Protein AF-A0A9P4J8L0-F1 (afdb_monomer)

Radius of gyration: 23.56 Å; Cα contacts (8 Å, |Δi|>4): 119; chains: 1; bounding box: 73×51×57 Å

Foldseek 3Di:
DVLVVVLLVVLVVLLVVQVVVCCPQVVDCPDPDDPPPDDDDDDDDDDDDDDDDDPDDPPRPPDDDDDDCDLLNSLVVSLVVDDDPDPDDSVRSSVVSSVSNPPGDDDQAAEAEAEDAPPDPVCPQQWDADPPLRYIYGYFYPDDPPDDPDCSRGDPSNVVVVVVSVVVVVVVVPD

Organism: NCBI:txid1168546

Nearest PDB structures (foldseek):
  4zzj-assembly1_A  TM=4.217E-01  e=7.687E+00  Homo sapiens

Sequence (175 aa):
MEHLFECMDSVKEWHEKSRDIVDYVTKGSTDLVPLEQSSHKRSSSTGTITADTSPLSPIHKLAVIILRSYILTATNKFASWIPPTNEHNGKSHWEWTACMWRGQVAPDLLIYVMNVKPDDPADRTGVDVLDNGKLMVVKRCKGDAASEPGYDCVQGPALRRLGFEVGEFLRAQGC

Secondary structure (DSSP, 8-state):
-HHHHHHHHHHHHHHHHHHHHHHHHHH----------------------------------------SS-HHHHHHHHHHHSPPSSS--HHHHHHHHHGGGTTSPPPSSEEEEEEE-TT-TT-SSSEEEEGGGTEEEEEEE---TTS-SSGGGS-HHHHHHHHHHHHHHHHHTT-

Mean predicted aligned error: 13.0 Å

pLDDT: mean 75.41, std 19.93, range [30.23, 95.06]

Solvent-accessible surface area (backbone atoms only — not comparable to full-atom values): 11280 Å² total; per-residue (Å²): 113,67,59,53,53,56,46,53,53,51,44,51,52,46,51,53,52,34,51,53,51,50,48,48,68,72,70,44,85,86,75,76,77,75,83,80,79,80,82,84,91,84,88,86,84,89,83,95,75,94,72,93,68,77,83,74,74,80,80,80,75,82,86,79,83,87,78,78,80,48,68,68,56,51,26,57,51,46,41,70,65,43,78,74,93,58,95,59,51,72,65,58,42,34,48,58,43,49,58,67,55,68,90,48,78,78,72,83,62,44,78,44,82,41,82,38,65,86,84,58,88,86,62,89,52,37,55,48,75,35,78,94,64,31,32,36,39,35,45,23,51,76,76,62,95,81,57,64,98,60,73,79,40,44,52,69,69,25,53,54,50,50,53,50,52,54,50,52,50,53,50,72,71,71,111

Structure (mmCIF, N/CA/C/O backbone):
data_AF-A0A9P4J8L0-F1
#
_entry.id   AF-A0A9P4J8L0-F1
#
loop_
_atom_site.group_PDB
_atom_site.id
_atom_site.type_symbol
_atom_site.label_atom_id
_atom_site.label_alt_id
_atom_site.label_comp_id
_atom_site.label_asym_id
_atom_site.label_entity_id
_atom_site.label_seq_id
_atom_site.pdbx_PDB_ins_code
_atom_site.Cartn_x
_atom_site.Cartn_y
_atom_site.Cartn_z
_atom_site.occupancy
_atom_site.B_iso_or_equiv
_atom_site.auth_seq_id
_atom_site.auth_comp_id
_atom_site.auth_asym_id
_atom_site.auth_atom_id
_atom_site.pdbx_PDB_model_num
ATOM 1 N N . MET A 1 1 ? 19.134 12.380 -12.722 1.00 72.56 1 MET A N 1
ATOM 2 C CA . MET A 1 1 ? 19.129 13.185 -11.478 1.00 72.56 1 MET A CA 1
ATOM 3 C C . MET A 1 1 ? 17.739 13.725 -11.154 1.00 72.56 1 MET A C 1
ATOM 5 O O . MET A 1 1 ? 17.365 13.663 -9.996 1.00 72.56 1 MET A O 1
ATOM 9 N N . GLU A 1 2 ? 16.947 14.164 -12.135 1.00 88.62 2 GLU A N 1
ATOM 10 C CA . GLU A 1 2 ? 15.588 14.710 -11.925 1.00 88.62 2 GLU A CA 1
ATOM 11 C C . GLU A 1 2 ? 14.643 13.792 -11.124 1.00 88.62 2 GLU A C 1
ATOM 13 O O . GLU A 1 2 ? 14.083 14.229 -10.125 1.00 88.62 2 GLU A O 1
ATOM 18 N N . HIS A 1 3 ? 14.547 12.500 -11.463 1.00 89.62 3 HIS A N 1
ATOM 19 C CA . HIS A 1 3 ? 13.684 11.553 -10.732 1.00 89.62 3 HIS A CA 1
ATOM 20 C C . HIS A 1 3 ? 14.074 11.339 -9.264 1.00 89.62 3 HIS A C 1
ATOM 22 O O . HIS A 1 3 ? 13.230 10.977 -8.448 1.00 89.62 3 HIS A O 1
ATOM 28 N N . LEU A 1 4 ? 15.347 11.558 -8.912 1.00 89.38 4 LEU A N 1
ATOM 29 C CA . LEU A 1 4 ? 15.781 11.500 -7.518 1.00 89.38 4 LEU A CA 1
ATOM 30 C C . LEU A 1 4 ? 15.249 12.709 -6.743 1.00 89.38 4 LEU A C 1
ATOM 32 O O . LEU A 1 4 ? 14.772 12.536 -5.627 1.00 89.38 4 LEU A O 1
ATOM 36 N N . PHE A 1 5 ? 15.291 13.906 -7.333 1.00 92.75 5 PHE A N 1
ATOM 37 C CA . PHE A 1 5 ? 14.713 15.102 -6.717 1.00 92.75 5 PHE A CA 1
ATOM 38 C C . PHE A 1 5 ? 13.194 14.966 -6.561 1.00 92.75 5 PHE A C 1
ATOM 40 O O . PHE A 1 5 ? 12.693 15.171 -5.462 1.00 92.75 5 PHE A O 1
ATOM 47 N N . GLU A 1 6 ? 12.488 14.479 -7.589 1.00 93.06 6 GLU A N 1
ATOM 48 C CA . GLU A 1 6 ? 11.044 14.188 -7.508 1.00 93.06 6 GLU A CA 1
ATOM 49 C C . GLU A 1 6 ? 10.721 13.186 -6.382 1.00 93.06 6 GLU A C 1
ATOM 51 O O . GLU A 1 6 ? 9.740 13.345 -5.649 1.00 93.06 6 GLU A O 1
ATOM 56 N N . CYS A 1 7 ? 11.566 12.164 -6.209 1.00 92.25 7 CYS A N 1
ATOM 57 C CA . CYS A 1 7 ? 11.436 11.208 -5.115 1.00 92.25 7 CYS A CA 1
ATOM 58 C C . CYS A 1 7 ? 11.627 11.879 -3.748 1.00 92.25 7 CYS A C 1
ATOM 60 O O . CYS A 1 7 ? 10.836 11.632 -2.841 1.00 92.25 7 CYS A O 1
ATOM 62 N N . MET A 1 8 ? 12.652 12.721 -3.587 1.00 93.44 8 MET A N 1
ATOM 63 C CA . MET A 1 8 ? 12.919 13.424 -2.325 1.00 93.44 8 MET A CA 1
ATOM 64 C C . MET A 1 8 ? 11.801 14.410 -1.968 1.00 93.44 8 MET A C 1
ATOM 66 O O . MET A 1 8 ? 11.383 14.456 -0.811 1.00 93.44 8 MET A O 1
ATOM 70 N N . ASP A 1 9 ? 11.272 15.139 -2.951 1.00 94.06 9 ASP A N 1
ATOM 71 C CA . ASP A 1 9 ? 10.138 16.046 -2.755 1.00 94.06 9 ASP A CA 1
ATOM 72 C C . ASP A 1 9 ? 8.885 15.274 -2.325 1.00 94.06 9 ASP A C 1
ATOM 74 O O . ASP A 1 9 ? 8.230 15.640 -1.348 1.00 94.06 9 ASP A O 1
ATOM 78 N N . SER A 1 10 ? 8.614 14.137 -2.975 1.00 92.69 10 SER A N 1
ATOM 79 C CA . SER A 1 10 ? 7.502 13.252 -2.605 1.00 92.69 10 SER A CA 1
ATOM 80 C C . SER A 1 10 ? 7.658 12.685 -1.188 1.00 92.69 10 SER A C 1
ATOM 82 O O . SER A 1 10 ? 6.688 12.610 -0.434 1.00 92.69 10 SER A O 1
ATOM 84 N N . VAL A 1 11 ? 8.874 12.289 -0.796 1.00 92.62 11 VAL A N 1
ATOM 85 C CA . VAL A 1 11 ? 9.176 11.791 0.558 1.00 92.62 11 VAL A CA 1
ATOM 86 C C . VAL A 1 11 ? 8.930 12.882 1.600 1.00 92.62 11 VAL A C 1
ATOM 88 O O . VAL A 1 11 ? 8.287 12.627 2.623 1.00 92.62 11 VAL A O 1
ATOM 91 N N . LYS A 1 12 ? 9.395 14.108 1.335 1.00 93.12 12 LYS A N 1
ATOM 92 C CA . LYS A 1 12 ? 9.178 15.260 2.215 1.00 93.12 12 LYS A CA 1
ATOM 93 C C . LYS A 1 12 ? 7.687 15.554 2.397 1.00 93.12 12 LYS A C 1
ATOM 95 O O . LYS A 1 12 ? 7.235 15.673 3.536 1.00 93.12 12 LYS A O 1
ATOM 100 N N . GLU A 1 13 ? 6.929 15.610 1.303 1.00 91.81 13 GLU A N 1
ATOM 101 C CA . GLU A 1 13 ? 5.480 15.842 1.329 1.00 91.81 13 GLU A CA 1
ATOM 102 C C . GLU A 1 13 ? 4.758 14.782 2.176 1.00 91.81 13 GLU A C 1
ATOM 104 O O . GLU A 1 13 ? 3.894 15.102 2.993 1.00 91.81 13 GLU A O 1
ATOM 109 N N . TRP A 1 14 ? 5.133 13.508 2.037 1.00 90.81 14 TRP A N 1
ATOM 110 C CA . TRP A 1 14 ? 4.549 12.446 2.853 1.00 90.81 14 TRP A CA 1
ATOM 111 C C . TRP A 1 14 ? 4.889 12.588 4.335 1.00 90.81 14 TRP A C 1
ATOM 113 O O . TRP A 1 14 ? 4.011 12.366 5.163 1.00 90.81 14 TRP A O 1
ATOM 123 N N . HIS A 1 15 ? 6.105 13.025 4.688 1.00 92.44 15 HIS A N 1
ATOM 124 C CA . HIS A 1 15 ? 6.467 13.270 6.091 1.00 92.44 15 HIS A CA 1
ATOM 125 C C . HIS A 1 15 ? 5.622 14.378 6.716 1.00 92.44 15 HIS A C 1
ATOM 127 O O . HIS A 1 15 ? 5.284 14.293 7.896 1.00 92.44 15 HIS A O 1
ATOM 133 N N . GLU A 1 16 ? 5.303 15.418 5.946 1.00 92.38 16 GLU A N 1
ATOM 134 C CA . GLU A 1 16 ? 4.381 16.480 6.350 1.00 92.38 16 GLU A CA 1
ATOM 135 C C . GLU A 1 16 ? 2.974 15.916 6.571 1.00 92.38 16 GLU A C 1
ATOM 137 O O . GLU A 1 16 ? 2.482 15.958 7.698 1.00 92.38 16 GLU A O 1
ATOM 142 N N . LYS A 1 17 ? 2.401 15.245 5.565 1.00 89.81 17 LYS A N 1
ATOM 143 C CA . LYS A 1 17 ? 1.073 14.613 5.672 1.00 89.81 17 LYS A CA 1
ATOM 144 C C . LYS A 1 17 ? 0.976 13.609 6.815 1.00 89.81 17 LYS A C 1
ATOM 146 O O . LYS A 1 17 ? -0.053 13.505 7.468 1.00 89.81 17 LYS A O 1
ATOM 151 N N . SER A 1 18 ? 2.036 12.849 7.066 1.00 90.69 18 SER A N 1
ATOM 152 C CA . SER A 1 18 ? 2.073 11.867 8.142 1.00 90.69 18 SER A CA 1
ATOM 153 C C . SER A 1 18 ? 1.985 12.523 9.517 1.00 90.69 18 SER A C 1
ATOM 155 O O . SER A 1 18 ? 1.363 11.945 10.403 1.00 90.69 18 SER A O 1
ATOM 157 N N . ARG A 1 19 ? 2.574 13.710 9.710 1.00 91.62 19 ARG A N 1
ATOM 158 C CA . ARG A 1 19 ? 2.398 14.470 10.957 1.00 91.62 19 ARG A CA 1
ATOM 159 C C . ARG A 1 19 ? 0.960 14.950 11.099 1.00 91.62 19 ARG A C 1
ATOM 161 O O . ARG A 1 19 ? 0.394 14.789 12.173 1.00 91.62 19 ARG A O 1
ATOM 168 N N . ASP A 1 20 ? 0.357 15.428 10.013 1.00 90.00 20 ASP A N 1
ATOM 169 C CA . ASP A 1 20 ? -1.044 15.860 10.012 1.00 90.00 20 ASP A CA 1
ATOM 170 C C . ASP A 1 20 ? -2.000 14.699 10.336 1.00 90.00 20 ASP A C 1
ATOM 172 O O . ASP A 1 20 ? -2.939 14.865 11.111 1.00 90.00 20 ASP A O 1
ATOM 176 N N . ILE A 1 21 ? -1.736 13.500 9.799 1.00 89.44 21 ILE A N 1
ATOM 177 C CA . ILE A 1 21 ? -2.491 12.275 10.108 1.00 89.44 21 ILE A CA 1
ATOM 178 C C . ILE A 1 21 ? -2.374 11.926 11.595 1.00 89.44 21 ILE A C 1
ATOM 180 O O . ILE A 1 21 ? -3.391 11.671 12.239 1.00 89.44 21 ILE A O 1
ATOM 184 N N . VAL A 1 22 ? -1.155 11.924 12.150 1.00 88.88 22 VAL A N 1
ATOM 185 C CA . VAL A 1 22 ? -0.937 11.650 13.582 1.00 88.88 22 VAL A CA 1
ATOM 186 C C . VAL A 1 22 ? -1.680 12.665 14.436 1.00 88.88 22 VAL A C 1
ATOM 188 O O . VAL A 1 22 ? -2.367 12.277 15.378 1.00 88.88 22 VAL A O 1
ATOM 191 N N . ASP A 1 23 ? -1.579 13.947 14.098 1.00 89.06 23 ASP A N 1
ATOM 192 C CA . ASP A 1 23 ? -2.259 15.015 14.816 1.00 89.06 23 ASP A CA 1
ATOM 193 C C . ASP A 1 23 ? -3.779 14.847 14.769 1.00 89.06 23 ASP A C 1
ATOM 195 O O . ASP A 1 23 ? -4.424 14.917 15.815 1.00 89.06 23 ASP A O 1
ATOM 199 N N . TYR A 1 24 ? -4.344 14.566 13.593 1.00 85.88 24 TYR A N 1
ATOM 200 C CA . TYR A 1 24 ? -5.779 14.350 13.412 1.00 85.88 24 TYR A CA 1
ATOM 201 C C . TYR A 1 24 ? -6.297 13.161 14.231 1.00 85.88 24 TYR A C 1
ATOM 203 O O . TYR A 1 24 ? -7.319 13.267 14.910 1.00 85.88 24 TYR A O 1
ATOM 211 N N . VAL A 1 25 ? -5.581 12.033 14.203 1.00 82.75 25 VAL A N 1
ATOM 212 C CA . VAL A 1 25 ? -5.975 10.817 14.930 1.00 82.75 25 VAL A CA 1
ATOM 213 C C . VAL A 1 25 ? -5.790 10.987 16.442 1.00 82.75 25 VAL A C 1
ATOM 215 O O . VAL A 1 25 ? -6.648 10.564 17.212 1.00 82.75 25 VAL A O 1
ATOM 218 N N . THR A 1 26 ? -4.707 11.637 16.883 1.00 84.19 26 THR A N 1
ATOM 219 C CA . THR A 1 26 ? -4.356 11.759 18.312 1.00 84.19 26 THR A CA 1
ATOM 220 C C . THR A 1 26 ? -5.167 12.835 19.029 1.00 84.19 26 THR A C 1
ATOM 222 O O . THR A 1 26 ? -5.566 12.643 20.175 1.00 84.19 26 THR A O 1
ATOM 225 N N . LYS A 1 27 ? -5.412 13.981 18.382 1.00 80.94 27 LYS A N 1
ATOM 226 C CA . LYS A 1 27 ? -6.157 15.097 18.989 1.00 80.94 27 LYS A CA 1
ATOM 227 C C . LYS A 1 27 ? -7.673 14.865 18.956 1.00 80.94 27 LYS A C 1
ATOM 229 O O . LYS A 1 27 ? -8.403 15.559 19.660 1.00 80.94 27 LYS A O 1
ATOM 234 N N . GLY A 1 28 ? -8.135 13.869 18.193 1.00 60.78 28 GLY A N 1
ATOM 235 C CA . GLY A 1 28 ? -9.547 13.660 17.896 1.00 60.78 28 GLY A CA 1
ATOM 236 C C . GLY A 1 28 ? -10.076 14.760 16.974 1.00 60.78 28 GLY A C 1
ATOM 237 O O . GLY A 1 28 ? -9.571 15.880 16.953 1.00 60.78 28 GLY A O 1
ATOM 238 N N . SER A 1 29 ? -11.102 14.454 16.182 1.00 54.78 29 SER A N 1
ATOM 239 C CA . SER A 1 29 ? -11.749 15.444 15.316 1.00 54.78 29 SER A CA 1
ATOM 240 C C . SER A 1 29 ? -12.476 16.484 16.181 1.00 54.78 29 SER A C 1
ATOM 242 O O . SER A 1 29 ? -13.660 16.321 16.463 1.00 54.78 29 SER A O 1
ATOM 244 N N . THR A 1 30 ? -11.785 17.532 16.635 1.00 51.75 30 THR A N 1
ATOM 245 C CA . THR A 1 30 ? -12.399 18.595 17.448 1.00 51.75 30 THR A CA 1
ATOM 246 C C . THR A 1 30 ? -13.321 19.505 16.646 1.00 51.75 30 THR A C 1
ATOM 248 O O . THR A 1 30 ? -14.148 20.170 17.251 1.00 51.75 30 THR A O 1
ATOM 251 N N . ASP A 1 31 ? -13.278 19.480 15.311 1.00 49.28 31 ASP A N 1
ATOM 252 C CA . ASP A 1 31 ? -14.089 20.373 14.483 1.00 49.28 31 ASP A CA 1
ATOM 253 C C . ASP A 1 31 ? -14.621 19.674 13.228 1.00 49.28 31 ASP A C 1
ATOM 255 O O . ASP A 1 31 ? -14.021 19.701 12.158 1.00 49.28 31 ASP A O 1
ATOM 259 N N . LEU A 1 32 ? -15.804 19.073 13.343 1.00 48.50 32 LEU A N 1
ATOM 260 C CA . LEU A 1 32 ? -16.748 19.058 12.227 1.00 48.50 32 LEU A CA 1
ATOM 261 C C . LEU A 1 32 ? -17.953 19.880 12.666 1.00 48.50 32 LEU A C 1
ATOM 263 O O . LEU A 1 32 ? -18.939 19.344 13.170 1.00 48.50 32 LEU A O 1
ATOM 267 N N . VAL A 1 33 ? -17.835 21.197 12.501 1.00 39.72 33 VAL A N 1
ATOM 268 C CA . VAL A 1 33 ? -18.972 22.118 12.519 1.00 39.72 33 VAL A CA 1
ATOM 269 C C . VAL A 1 33 ? -19.980 21.601 11.484 1.00 39.72 33 VAL A C 1
ATOM 271 O O . VAL A 1 33 ? -19.626 21.497 10.305 1.00 39.72 33 VAL A O 1
ATOM 274 N N . PRO A 1 34 ? -21.212 21.223 11.873 1.00 36.62 34 PRO A N 1
ATOM 275 C CA . PRO A 1 34 ? -22.239 20.890 10.903 1.00 36.62 34 PRO A CA 1
ATOM 276 C C . PRO A 1 34 ? -22.488 22.092 9.996 1.00 36.62 34 PRO A C 1
ATOM 278 O O . PRO A 1 34 ? -22.629 23.218 10.467 1.00 36.62 34 PRO A O 1
ATOM 281 N N . LEU A 1 35 ? -22.529 21.827 8.693 1.00 40.38 35 LEU A N 1
ATOM 282 C CA . LEU A 1 35 ? -22.898 22.771 7.648 1.00 40.38 35 LEU A CA 1
ATOM 283 C C . LEU A 1 35 ? -24.200 23.493 8.055 1.00 40.38 35 LEU A C 1
ATOM 285 O O . LEU A 1 35 ? -25.274 22.891 8.015 1.00 40.38 35 LEU A O 1
ATOM 289 N N . GLU A 1 36 ? -24.127 24.767 8.450 1.00 33.44 36 GLU A N 1
ATOM 290 C CA . GLU A 1 36 ? -25.328 25.588 8.607 1.00 33.44 36 GLU A CA 1
ATOM 291 C C . GLU A 1 36 ? -25.904 25.861 7.214 1.00 33.44 36 GLU A C 1
ATOM 293 O O . GLU A 1 36 ? -25.516 26.790 6.504 1.00 33.44 36 GLU A O 1
ATOM 298 N N . GLN A 1 37 ? -26.849 25.016 6.804 1.00 36.47 37 GLN A N 1
ATOM 299 C CA . GLN A 1 37 ? -27.798 25.381 5.768 1.00 36.47 37 GLN A CA 1
ATOM 300 C C . GLN A 1 37 ? -28.719 26.465 6.327 1.00 36.47 37 GLN A C 1
ATOM 302 O O . GLN A 1 37 ? -29.603 26.232 7.149 1.00 36.47 37 GLN A O 1
ATOM 307 N N . SER A 1 38 ? -28.451 27.675 5.854 1.00 36.88 38 SER A N 1
ATOM 308 C CA . SER A 1 38 ? -29.246 28.879 6.023 1.00 36.88 38 SER A CA 1
ATOM 309 C C . SER A 1 38 ? -30.753 28.653 5.811 1.00 36.88 38 SER A C 1
ATOM 311 O O . SER A 1 38 ? -31.205 28.303 4.724 1.00 36.88 38 SER A O 1
ATOM 313 N N . SER A 1 39 ? -31.512 29.029 6.846 1.00 37.34 39 SER A N 1
ATOM 314 C CA . SER A 1 39 ? -32.857 29.622 6.821 1.00 37.34 39 SER A CA 1
ATOM 315 C C . SER A 1 39 ? -34.062 28.762 6.391 1.00 37.34 39 SER A C 1
ATOM 317 O O . SER A 1 39 ? -34.253 28.463 5.223 1.00 37.34 39 SER A O 1
ATOM 319 N N . HIS A 1 40 ? -34.987 28.526 7.336 1.00 33.59 40 HIS A N 1
ATOM 320 C CA . HIS A 1 40 ? -36.307 29.183 7.349 1.00 33.59 40 HIS A CA 1
ATOM 321 C C . HIS A 1 40 ? -37.062 28.974 8.681 1.00 33.59 40 HIS A C 1
ATOM 323 O O . HIS A 1 40 ? -37.272 27.862 9.153 1.00 33.59 40 HIS A O 1
ATOM 329 N N . LYS A 1 41 ? -37.499 30.097 9.270 1.00 38.56 41 LYS A N 1
ATOM 330 C CA . LYS A 1 41 ? -38.376 30.213 10.448 1.00 38.56 41 LYS A CA 1
ATOM 331 C C . LYS A 1 41 ? -39.784 29.664 10.173 1.00 38.56 41 LYS A C 1
ATOM 333 O O . LYS A 1 41 ? -40.416 30.114 9.215 1.00 38.56 41 LYS A O 1
ATOM 338 N N . ARG A 1 42 ? -40.365 28.935 11.138 1.00 30.30 42 ARG A N 1
ATOM 339 C CA . ARG A 1 42 ? -41.710 29.252 11.664 1.00 30.30 42 ARG A CA 1
ATOM 340 C C . ARG A 1 42 ? -41.974 28.622 13.040 1.00 30.30 42 ARG A C 1
ATOM 342 O O . ARG A 1 42 ? -41.717 27.453 13.277 1.00 30.30 42 ARG A O 1
ATOM 349 N N . SER A 1 43 ? -42.466 29.473 13.928 1.00 34.53 43 SER A N 1
ATOM 350 C CA . SER A 1 43 ? -42.861 29.303 15.330 1.00 34.53 43 SER A CA 1
ATOM 351 C C . SER A 1 43 ? -44.172 28.528 15.532 1.00 34.53 43 SER A C 1
ATOM 353 O O . SER A 1 43 ? -45.081 28.734 14.733 1.00 34.53 43 SER A O 1
ATOM 355 N N . SER A 1 44 ? -44.324 27.785 16.646 1.00 31.83 44 SER A N 1
ATOM 356 C CA . SER A 1 44 ? -45.404 27.970 17.655 1.00 31.83 44 SER A CA 1
ATOM 357 C C . SER A 1 44 ? -45.543 26.810 18.673 1.00 31.83 44 SER A C 1
ATOM 359 O O . SER A 1 44 ? -45.666 25.655 18.286 1.00 31.83 44 SER A O 1
ATOM 361 N N . SER A 1 45 ? -45.657 27.208 19.952 1.00 34.97 45 SER A N 1
ATOM 362 C CA . SER A 1 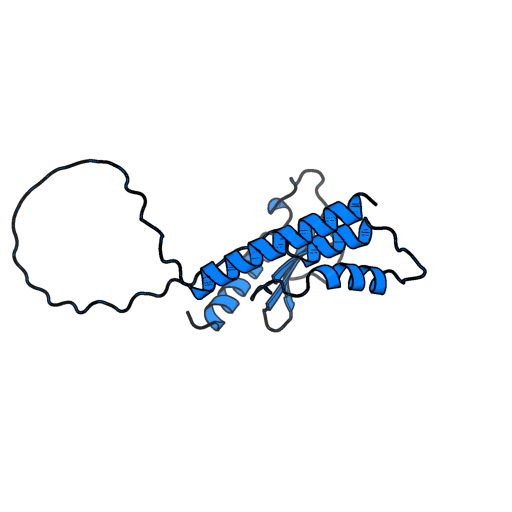45 ? -46.459 26.669 21.080 1.00 34.97 45 SER A CA 1
ATOM 363 C C . SER A 1 45 ? -46.187 25.305 21.754 1.00 34.97 45 SER A C 1
ATOM 365 O O . SER A 1 45 ? -46.538 24.257 21.230 1.00 34.97 45 SER A O 1
ATOM 367 N N . THR A 1 46 ? -45.789 25.428 23.033 1.00 33.84 46 THR A N 1
ATOM 368 C CA . THR A 1 46 ? -46.398 24.828 24.248 1.00 33.84 46 THR A CA 1
ATOM 369 C C . THR A 1 46 ? -46.237 23.327 24.516 1.00 33.84 46 THR A C 1
ATOM 371 O O . THR A 1 46 ? -46.854 22.497 23.861 1.00 33.84 46 THR A O 1
ATOM 374 N N . GLY A 1 47 ? -45.541 22.997 25.615 1.00 30.23 47 GLY A N 1
ATOM 375 C CA . GLY A 1 47 ? -45.639 21.690 26.277 1.00 30.23 47 GLY A CA 1
ATOM 376 C C . GLY A 1 47 ? -44.461 21.367 27.198 1.00 30.23 47 GLY A C 1
ATOM 377 O O . GLY A 1 47 ? -43.423 20.903 26.747 1.00 30.23 47 GLY A O 1
ATOM 378 N N . THR A 1 48 ? -44.631 21.609 28.495 1.00 38.91 48 THR A N 1
ATOM 379 C CA . THR A 1 48 ? -43.717 21.245 29.586 1.00 38.91 48 THR A CA 1
ATOM 380 C C . THR A 1 48 ? -43.639 19.724 29.761 1.00 38.91 48 THR A C 1
ATOM 382 O O . THR A 1 48 ? -44.648 19.141 30.136 1.00 38.91 48 THR A O 1
ATOM 385 N N . ILE A 1 49 ? -42.464 19.100 29.594 1.00 35.53 49 ILE A N 1
ATOM 386 C CA . ILE A 1 49 ? -42.057 17.877 30.319 1.00 35.53 49 ILE A CA 1
ATOM 387 C C . ILE A 1 49 ? -40.547 17.960 30.576 1.00 35.53 49 ILE A C 1
ATOM 389 O O . ILE A 1 49 ? -39.734 17.912 29.657 1.00 35.53 49 ILE A O 1
ATOM 393 N N . THR A 1 50 ? -40.180 18.094 31.847 1.00 44.47 50 THR A N 1
ATOM 394 C CA . THR A 1 50 ? -38.826 17.873 32.359 1.00 44.47 50 THR A CA 1
ATOM 395 C C . THR A 1 50 ? -38.516 16.379 32.289 1.00 44.47 50 THR A C 1
ATOM 397 O O . THR A 1 50 ? -39.038 15.609 33.094 1.00 44.47 50 THR A O 1
ATOM 400 N N . ALA A 1 51 ? -37.689 15.968 31.330 1.00 36.81 51 ALA A N 1
ATOM 401 C CA . ALA A 1 51 ? -37.065 14.652 31.316 1.00 36.81 51 ALA A CA 1
ATOM 402 C C . ALA A 1 51 ? -35.563 14.840 31.534 1.00 36.81 51 ALA A C 1
ATOM 404 O O . ALA A 1 51 ? -34.824 15.233 30.632 1.00 36.81 51 ALA A O 1
ATOM 405 N N . ASP A 1 52 ? -35.154 14.594 32.773 1.00 44.81 52 ASP A N 1
ATOM 406 C CA . ASP A 1 52 ? -33.774 14.374 33.174 1.00 44.81 52 ASP A CA 1
ATOM 407 C C . ASP A 1 52 ? -33.199 13.243 32.308 1.00 44.81 52 ASP A C 1
ATOM 409 O O . ASP A 1 52 ? -33.590 12.083 32.429 1.00 44.81 52 ASP A O 1
ATOM 413 N N . THR A 1 53 ? -32.353 13.599 31.343 1.00 39.97 53 THR A N 1
ATOM 414 C CA . THR A 1 53 ? -31.604 12.637 30.535 1.00 39.97 53 THR A CA 1
ATOM 415 C C . THR A 1 53 ? -30.145 12.996 30.716 1.00 39.97 53 THR A C 1
ATOM 417 O O . THR A 1 53 ? -29.668 13.995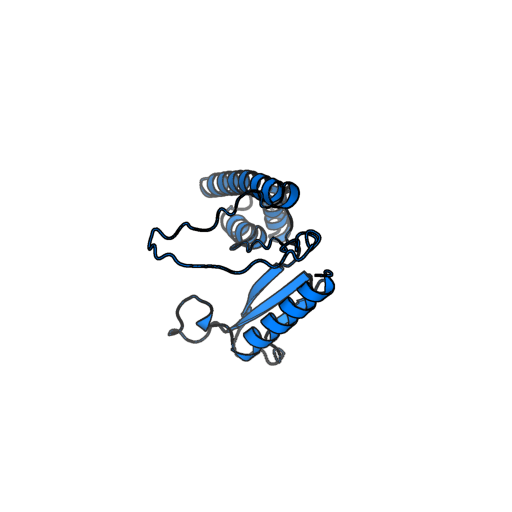 30.174 1.00 39.97 53 THR A O 1
ATOM 420 N N . SER A 1 54 ? -29.454 12.200 31.532 1.00 47.34 54 SER A N 1
ATOM 421 C CA . SER A 1 54 ? -28.000 12.235 31.656 1.00 47.34 54 SER A CA 1
ATOM 422 C C . SER A 1 54 ? -27.351 12.321 30.270 1.00 47.34 54 SER A C 1
ATOM 424 O O . SER A 1 54 ? -27.847 11.684 29.336 1.00 47.34 54 SER A O 1
ATOM 426 N N . PRO A 1 55 ? -26.249 13.071 30.106 1.00 47.62 55 PRO A N 1
ATOM 427 C CA . PRO A 1 55 ? -25.556 13.117 28.830 1.00 47.62 55 PRO A CA 1
ATOM 428 C C . PRO A 1 55 ? -25.113 11.695 28.469 1.00 47.62 55 PRO A C 1
ATOM 430 O O . PRO A 1 55 ? -24.283 11.106 29.164 1.00 47.62 55 PRO A O 1
ATOM 433 N N . LEU A 1 56 ? -25.701 11.134 27.403 1.00 49.34 56 LEU A N 1
ATOM 434 C CA . LEU A 1 56 ? -25.172 9.939 26.758 1.00 49.34 56 LEU A CA 1
ATOM 435 C C . LEU A 1 56 ? -23.690 10.197 26.491 1.00 49.34 56 LEU A C 1
ATOM 437 O O . LEU A 1 56 ? -23.323 11.239 25.940 1.00 49.34 56 LEU A O 1
ATOM 441 N N . SER A 1 57 ? -22.854 9.250 26.903 1.00 51.34 57 SER A N 1
ATOM 442 C CA . SER A 1 57 ? -21.429 9.215 26.596 1.00 51.34 57 SER A CA 1
ATOM 443 C C . SER A 1 57 ? -21.233 9.544 25.111 1.00 51.34 57 SER A C 1
ATOM 445 O O . SER A 1 57 ? -21.995 9.026 24.286 1.00 51.34 57 SER A O 1
ATOM 447 N N . PRO A 1 58 ? -20.254 10.385 24.733 1.00 53.38 58 PRO A N 1
ATOM 448 C CA . PRO A 1 58 ? -20.019 10.673 23.329 1.00 53.38 58 PRO A CA 1
ATOM 449 C C . PRO A 1 58 ? -19.781 9.351 22.598 1.00 53.38 58 PRO A C 1
ATOM 451 O O . PRO A 1 58 ? -18.868 8.604 22.948 1.00 53.38 58 PRO A O 1
ATOM 454 N N . ILE A 1 59 ? -20.604 9.044 21.592 1.00 54.25 59 ILE A N 1
ATOM 455 C CA . ILE A 1 59 ? -20.281 7.994 20.625 1.00 54.25 59 ILE A CA 1
ATOM 456 C C . ILE A 1 59 ? -18.978 8.452 19.972 1.00 54.25 59 ILE A C 1
ATOM 458 O O . ILE A 1 59 ? -18.979 9.377 19.156 1.00 54.25 59 ILE A O 1
ATOM 462 N N . HIS A 1 60 ? -17.858 7.859 20.380 1.00 59.06 60 HIS A N 1
ATOM 463 C CA . HIS A 1 60 ? -16.570 8.094 19.750 1.00 59.06 60 HIS A CA 1
ATOM 464 C C . HIS A 1 60 ? -16.674 7.562 18.318 1.00 59.06 60 HIS A C 1
ATOM 466 O O . HIS A 1 60 ? -16.599 6.361 18.080 1.00 59.06 60 HIS A O 1
ATOM 472 N N . LYS A 1 61 ? -16.931 8.451 17.353 1.00 66.88 61 LYS A N 1
ATOM 473 C CA . LYS A 1 61 ? -16.917 8.088 15.934 1.00 66.88 61 LYS A CA 1
ATOM 474 C C . LYS A 1 61 ? -15.499 7.642 15.586 1.00 66.88 61 LYS A C 1
ATOM 476 O O . LYS A 1 61 ? -14.564 8.419 15.769 1.00 66.88 61 LYS A O 1
ATOM 481 N N . LEU A 1 62 ? -15.350 6.416 15.084 1.00 72.19 62 LEU A N 1
ATOM 482 C CA . LEU A 1 62 ? -14.071 5.929 14.579 1.00 72.19 62 LEU A CA 1
ATOM 483 C C . LEU A 1 62 ? -13.623 6.831 13.421 1.00 72.19 62 LEU A C 1
ATOM 485 O O . LEU A 1 62 ? -14.293 6.915 12.390 1.00 72.19 62 LEU A O 1
ATOM 489 N N . ALA A 1 63 ? -12.506 7.529 13.607 1.00 76.88 63 ALA A N 1
ATOM 490 C CA . ALA A 1 63 ? -11.899 8.342 12.568 1.00 76.88 63 ALA A CA 1
ATOM 491 C C . ALA A 1 63 ? -11.197 7.419 11.562 1.00 76.88 63 ALA A C 1
ATOM 493 O O . ALA A 1 63 ? -10.202 6.780 11.892 1.00 76.88 63 ALA A O 1
ATOM 494 N N . VAL A 1 64 ? -11.726 7.333 10.339 1.00 81.88 64 VAL A N 1
ATOM 495 C CA . VAL A 1 64 ? -11.161 6.506 9.262 1.00 81.88 64 VAL A CA 1
ATOM 496 C C . VAL A 1 64 ? -10.560 7.411 8.193 1.00 81.88 64 VAL A C 1
ATOM 498 O O . VAL A 1 64 ? -11.246 8.276 7.650 1.00 81.88 64 VAL A O 1
ATOM 501 N N . ILE A 1 65 ? -9.290 7.183 7.857 1.00 86.56 65 ILE A N 1
ATOM 502 C CA . ILE A 1 65 ? -8.599 7.865 6.759 1.00 86.56 65 ILE A CA 1
ATOM 503 C C . ILE A 1 65 ? -8.321 6.853 5.651 1.00 86.56 65 ILE A C 1
ATOM 505 O O . ILE A 1 65 ? -7.744 5.795 5.888 1.00 86.56 65 ILE A O 1
ATOM 509 N N . ILE A 1 66 ? -8.694 7.199 4.419 1.00 87.50 66 ILE A N 1
ATOM 510 C CA . ILE A 1 66 ? -8.387 6.396 3.233 1.00 87.50 66 ILE A CA 1
ATOM 511 C C . ILE A 1 66 ? -7.211 7.038 2.502 1.00 87.50 66 ILE A C 1
ATOM 513 O O . ILE A 1 66 ? -7.324 8.137 1.960 1.00 87.50 66 ILE A O 1
ATOM 517 N N . LEU A 1 67 ? -6.086 6.327 2.453 1.00 85.56 67 LEU A N 1
ATOM 518 C CA . LEU A 1 67 ? -4.887 6.764 1.744 1.00 85.56 67 LEU A CA 1
ATOM 519 C C . LEU A 1 67 ? -4.837 6.134 0.350 1.00 85.56 67 LEU A C 1
ATOM 521 O O . LEU A 1 67 ? -4.745 4.916 0.200 1.00 85.56 67 LEU A O 1
ATOM 525 N N . ARG A 1 68 ? -4.863 6.969 -0.692 1.00 80.25 68 ARG A N 1
ATOM 526 C CA . ARG A 1 68 ? -4.638 6.531 -2.076 1.00 80.25 68 ARG A CA 1
ATOM 527 C C . ARG A 1 68 ? -3.142 6.579 -2.396 1.00 80.25 68 ARG A C 1
ATOM 529 O O . ARG A 1 68 ? -2.460 7.506 -1.976 1.00 80.25 68 ARG A O 1
ATOM 536 N N . SER A 1 69 ? -2.653 5.612 -3.176 1.00 73.50 69 SER A N 1
ATOM 537 C CA . SER A 1 69 ? -1.257 5.567 -3.647 1.00 73.50 69 SER A CA 1
ATOM 538 C C . SER A 1 69 ? -0.234 5.594 -2.506 1.00 73.50 69 SER A C 1
ATOM 540 O O . SER A 1 69 ? 0.676 6.419 -2.489 1.00 73.50 69 SER A O 1
ATOM 542 N N . TYR A 1 70 ? -0.402 4.682 -1.546 1.00 80.19 70 TYR A N 1
ATOM 543 C CA . TYR A 1 70 ? 0.490 4.552 -0.396 1.00 80.19 70 TYR A CA 1
ATOM 544 C C . TYR A 1 70 ? 1.954 4.299 -0.807 1.00 80.19 70 TYR A C 1
ATOM 546 O O . TYR A 1 70 ? 2.239 3.895 -1.939 1.00 80.19 70 TYR A O 1
ATOM 554 N N . ILE A 1 71 ? 2.870 4.491 0.145 1.00 86.31 71 ILE A N 1
ATOM 555 C CA . ILE A 1 71 ? 4.337 4.429 0.026 1.00 86.31 71 ILE A CA 1
ATOM 556 C C . ILE A 1 71 ? 4.842 3.269 -0.836 1.00 86.31 71 ILE A C 1
ATOM 558 O O . ILE A 1 71 ? 5.783 3.445 -1.603 1.00 86.31 71 ILE A O 1
ATOM 562 N N . LEU A 1 72 ? 4.208 2.096 -0.774 1.00 86.19 72 LEU A N 1
ATOM 563 C CA . LEU A 1 72 ? 4.573 0.942 -1.599 1.00 86.19 72 LEU A CA 1
ATOM 564 C C . LEU A 1 72 ? 4.484 1.236 -3.110 1.00 86.19 72 LEU A C 1
ATOM 566 O O . LEU A 1 72 ? 5.376 0.876 -3.875 1.00 86.19 72 LEU A O 1
ATOM 570 N N . THR A 1 73 ? 3.430 1.932 -3.544 1.00 88.00 73 THR A N 1
ATOM 571 C CA . THR A 1 73 ? 3.241 2.318 -4.952 1.00 88.00 73 THR A CA 1
ATOM 572 C C . THR A 1 73 ? 4.291 3.338 -5.379 1.00 88.00 73 THR A C 1
ATOM 574 O O . THR A 1 73 ? 4.894 3.191 -6.442 1.00 88.00 73 THR A O 1
ATOM 577 N N . ALA A 1 74 ? 4.544 4.346 -4.539 1.00 90.00 74 ALA A N 1
ATOM 578 C CA . ALA A 1 74 ? 5.580 5.345 -4.790 1.00 90.00 74 ALA A CA 1
ATOM 579 C C . ALA A 1 74 ? 6.973 4.699 -4.844 1.00 90.00 74 ALA A C 1
ATOM 581 O O . ALA A 1 74 ? 7.745 4.977 -5.756 1.00 90.00 74 ALA A O 1
ATOM 582 N N . THR A 1 75 ? 7.258 3.766 -3.935 1.00 92.31 75 THR A N 1
ATOM 583 C CA . THR A 1 75 ? 8.503 2.991 -3.902 1.00 92.31 75 THR A CA 1
ATOM 584 C C . THR A 1 75 ? 8.705 2.222 -5.204 1.00 92.31 75 THR A C 1
ATOM 586 O O . THR A 1 75 ? 9.748 2.367 -5.832 1.00 92.31 75 THR A O 1
ATOM 589 N N . ASN A 1 76 ? 7.698 1.465 -5.658 1.00 91.75 76 ASN A N 1
ATOM 590 C CA . ASN A 1 76 ? 7.759 0.736 -6.929 1.00 91.75 76 ASN A CA 1
ATOM 591 C C . ASN A 1 76 ? 8.019 1.677 -8.114 1.00 91.75 76 ASN A C 1
ATOM 593 O O . ASN A 1 76 ? 8.844 1.374 -8.974 1.00 91.75 76 ASN A O 1
ATOM 597 N N . LYS A 1 77 ? 7.338 2.830 -8.143 1.00 92.0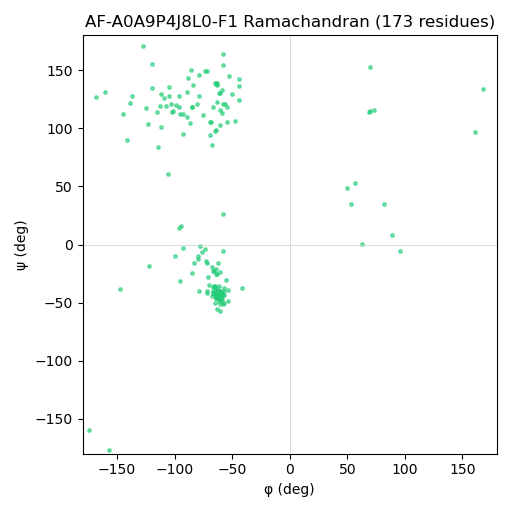6 77 LYS A N 1
ATOM 598 C CA . LYS A 1 77 ? 7.519 3.856 -9.176 1.00 92.06 77 LYS A CA 1
ATOM 599 C C . LYS A 1 77 ? 8.959 4.379 -9.174 1.00 92.06 77 LYS A C 1
ATOM 601 O O . LYS A 1 77 ? 9.648 4.255 -10.183 1.00 92.06 77 LYS A O 1
ATOM 606 N N . PHE A 1 78 ? 9.443 4.907 -8.053 1.00 93.00 78 PHE A N 1
ATOM 607 C CA . PHE A 1 78 ? 10.761 5.544 -7.988 1.00 93.00 78 PHE A CA 1
ATOM 608 C C . PHE A 1 78 ? 11.921 4.556 -8.118 1.00 93.00 78 PHE A C 1
ATOM 610 O O . PHE A 1 78 ? 12.890 4.880 -8.797 1.00 93.00 78 PHE A O 1
ATOM 617 N N . ALA A 1 79 ? 11.801 3.337 -7.587 1.00 93.38 79 ALA A N 1
ATOM 618 C CA . ALA A 1 79 ? 12.805 2.287 -7.779 1.00 93.38 79 ALA A CA 1
ATOM 619 C C . ALA A 1 79 ? 12.934 1.864 -9.252 1.00 93.38 79 ALA A C 1
ATOM 621 O O . ALA A 1 79 ? 13.972 1.366 -9.669 1.00 93.38 79 ALA A O 1
ATOM 622 N N . SER A 1 80 ? 11.878 2.043 -10.054 1.00 91.88 80 SER A N 1
ATOM 623 C CA . SER A 1 80 ? 11.933 1.790 -11.499 1.00 91.88 80 SER A CA 1
ATOM 624 C C . SER A 1 80 ? 12.473 2.975 -12.306 1.00 91.88 80 SER A C 1
ATOM 626 O O . SER A 1 80 ? 12.963 2.786 -13.415 1.00 91.88 80 SER A O 1
ATOM 628 N N . TRP A 1 81 ? 12.361 4.197 -11.775 1.00 92.50 81 TRP A N 1
ATOM 629 C CA . TRP A 1 81 ? 12.721 5.436 -12.477 1.00 92.50 81 TRP A CA 1
ATOM 630 C C . TRP A 1 81 ? 14.132 5.921 -12.163 1.00 92.50 81 TRP A C 1
ATOM 632 O O . TRP A 1 81 ? 14.764 6.559 -13.003 1.00 92.50 81 TRP A O 1
ATOM 642 N N . ILE A 1 82 ? 14.625 5.660 -10.954 1.00 90.94 82 ILE A N 1
ATOM 643 C CA . ILE A 1 82 ? 15.972 6.032 -10.534 1.00 90.94 82 ILE A CA 1
ATOM 644 C C . ILE A 1 82 ? 16.922 4.925 -11.008 1.00 90.94 82 ILE A C 1
ATOM 646 O O . ILE A 1 82 ? 16.783 3.786 -10.578 1.00 90.94 82 ILE A O 1
ATOM 650 N N . PRO A 1 83 ? 17.899 5.214 -11.882 1.00 88.38 83 PRO A N 1
ATOM 651 C CA . PRO A 1 83 ? 18.864 4.201 -12.285 1.00 88.38 83 PRO A CA 1
ATOM 652 C C . PRO A 1 83 ? 19.710 3.741 -11.082 1.00 88.38 83 PRO A C 1
ATOM 654 O O . PRO A 1 83 ? 20.150 4.593 -10.300 1.00 88.38 83 PRO A O 1
ATOM 657 N N . PRO A 1 84 ? 19.991 2.434 -10.931 1.00 86.00 84 PRO A N 1
ATOM 658 C CA . PRO A 1 84 ? 20.905 1.948 -9.905 1.00 86.00 84 PRO A CA 1
ATOM 659 C C . PRO A 1 84 ? 22.300 2.546 -10.108 1.00 86.00 84 PRO A C 1
ATOM 661 O O . PRO A 1 84 ? 22.845 2.517 -11.209 1.00 86.00 84 PRO A O 1
ATOM 664 N N . THR A 1 85 ? 22.893 3.090 -9.049 1.00 77.12 85 THR A N 1
ATOM 665 C CA . THR A 1 85 ? 24.200 3.761 -9.108 1.00 77.12 85 THR A CA 1
ATOM 666 C C . THR A 1 85 ? 25.399 2.806 -9.118 1.00 77.12 85 THR A C 1
ATOM 668 O O . THR A 1 85 ? 26.497 3.277 -9.378 1.00 77.12 85 THR A O 1
ATOM 671 N N . ASN A 1 86 ? 25.205 1.501 -8.866 1.00 69.00 86 ASN A N 1
ATOM 672 C CA . ASN A 1 86 ? 26.217 0.424 -8.838 1.00 69.00 86 ASN A CA 1
ATOM 673 C C . ASN A 1 86 ? 25.541 -0.950 -9.082 1.00 69.00 86 ASN A C 1
ATOM 675 O O . ASN A 1 86 ? 24.323 -0.982 -9.255 1.00 69.00 86 ASN A O 1
ATOM 679 N N . GLU A 1 87 ? 26.285 -2.071 -9.031 1.00 73.75 87 GLU A N 1
ATOM 680 C CA . GLU A 1 87 ? 25.837 -3.488 -9.161 1.00 73.75 87 GLU A CA 1
ATOM 681 C C . GLU A 1 87 ? 24.775 -3.960 -8.132 1.00 73.75 87 GLU A C 1
ATOM 683 O O . GLU A 1 87 ? 24.670 -5.141 -7.795 1.00 73.75 87 GLU A O 1
ATOM 688 N N . HIS A 1 88 ? 23.963 -3.057 -7.588 1.00 70.00 88 HIS A N 1
ATOM 689 C CA . HIS A 1 88 ? 22.808 -3.415 -6.789 1.00 70.00 88 HIS A CA 1
ATOM 690 C C . HIS A 1 88 ? 21.881 -4.296 -7.619 1.00 70.00 88 HIS A C 1
ATOM 692 O O . HIS A 1 88 ? 21.366 -3.892 -8.663 1.00 70.00 88 HIS A O 1
ATOM 698 N N . ASN A 1 89 ? 21.624 -5.503 -7.119 1.00 85.00 89 ASN A N 1
ATOM 699 C CA . ASN A 1 89 ? 20.514 -6.283 -7.631 1.00 85.00 89 ASN A CA 1
ATOM 700 C C . ASN A 1 89 ? 19.209 -5.472 -7.461 1.00 85.00 89 ASN A C 1
ATOM 702 O O . ASN A 1 89 ? 19.101 -4.601 -6.588 1.00 85.00 89 ASN A O 1
ATOM 706 N N . GLY A 1 90 ? 18.206 -5.754 -8.297 1.00 88.25 90 GLY A N 1
ATOM 707 C CA . GLY A 1 90 ? 16.956 -4.983 -8.297 1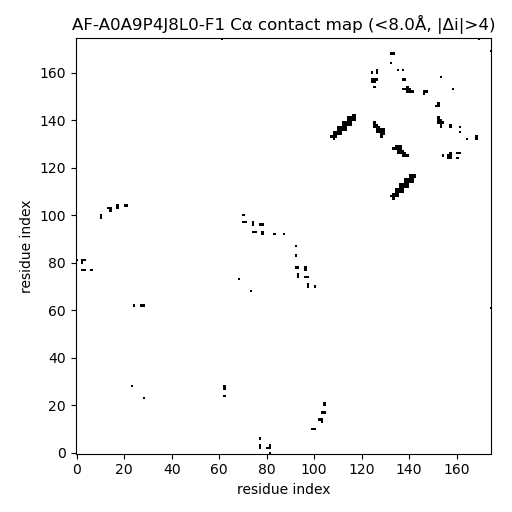.00 88.25 90 GLY A CA 1
ATOM 708 C C . GLY A 1 90 ? 16.263 -4.935 -6.929 1.00 88.25 90 GLY A C 1
ATOM 709 O O . GLY A 1 90 ? 15.660 -3.923 -6.584 1.00 88.25 90 GLY A O 1
ATOM 710 N N . LYS A 1 91 ? 16.419 -5.986 -6.111 1.00 91.19 91 LYS A N 1
ATOM 711 C CA . LYS A 1 91 ? 15.884 -6.042 -4.744 1.00 91.19 91 LYS A CA 1
ATOM 712 C C . LYS A 1 91 ? 16.547 -5.007 -3.837 1.00 91.19 91 LYS A C 1
ATOM 714 O O . LYS A 1 91 ? 15.841 -4.242 -3.197 1.00 91.19 91 LYS A O 1
ATOM 719 N N . SER A 1 92 ? 17.874 -4.943 -3.802 1.00 91.38 92 SER A N 1
ATOM 720 C CA . SER A 1 92 ? 18.610 -3.991 -2.966 1.00 91.38 92 SER A CA 1
ATOM 721 C C . SER A 1 92 ? 18.376 -2.546 -3.399 1.00 91.38 92 SER A C 1
ATOM 723 O O . SER A 1 92 ? 18.272 -1.668 -2.546 1.00 91.38 92 SER A O 1
ATOM 725 N N . HIS A 1 93 ? 18.247 -2.293 -4.705 1.00 92.75 93 HIS A N 1
ATOM 726 C CA . HIS A 1 93 ? 17.882 -0.963 -5.193 1.00 92.75 93 HIS A CA 1
ATOM 727 C C . HIS A 1 93 ? 16.476 -0.560 -4.723 1.00 92.75 93 HIS A C 1
ATOM 729 O O . HIS A 1 93 ? 16.292 0.526 -4.179 1.00 92.75 93 HIS A O 1
ATOM 735 N N . TRP A 1 94 ? 15.507 -1.470 -4.843 1.00 93.94 94 TRP A N 1
ATOM 736 C CA . TRP A 1 94 ? 14.150 -1.252 -4.350 1.00 93.94 94 TRP A CA 1
ATOM 737 C C . TRP A 1 94 ? 14.101 -1.051 -2.833 1.00 93.94 94 TRP A C 1
ATOM 739 O O . TRP A 1 94 ? 13.434 -0.137 -2.356 1.00 93.94 94 TRP A O 1
ATOM 749 N N . GLU A 1 95 ? 14.843 -1.857 -2.070 1.00 93.44 95 GLU A N 1
ATOM 750 C CA . GLU A 1 95 ? 14.955 -1.717 -0.616 1.00 93.44 95 GLU A CA 1
ATOM 751 C C . GLU A 1 95 ? 15.521 -0.346 -0.252 1.00 93.44 95 GLU A C 1
ATOM 753 O O . GLU A 1 95 ? 14.977 0.319 0.625 1.00 93.44 95 GLU A O 1
ATOM 758 N N . TRP A 1 96 ? 16.558 0.121 -0.950 1.00 91.88 96 TRP A N 1
ATOM 759 C CA . TRP A 1 96 ? 17.102 1.465 -0.763 1.00 91.88 96 TRP A CA 1
ATOM 760 C C . TRP A 1 96 ? 16.071 2.565 -1.061 1.00 91.88 96 TRP A C 1
ATOM 762 O O . TRP A 1 96 ? 15.973 3.524 -0.297 1.00 91.88 96 TRP A O 1
ATOM 772 N N . THR A 1 97 ? 15.245 2.425 -2.100 1.00 93.19 97 THR A N 1
ATOM 773 C CA . THR A 1 97 ? 14.138 3.365 -2.341 1.00 93.19 97 THR A CA 1
ATOM 774 C C . THR A 1 97 ? 13.085 3.290 -1.230 1.00 93.19 97 THR A C 1
ATOM 776 O O . THR A 1 97 ? 12.628 4.321 -0.744 1.00 93.19 97 THR A O 1
ATOM 779 N N . ALA A 1 98 ? 12.732 2.087 -0.765 1.00 92.44 98 ALA A N 1
ATOM 780 C CA . ALA A 1 98 ? 11.769 1.877 0.321 1.00 92.44 98 ALA A CA 1
ATOM 781 C C . ALA A 1 98 ? 12.249 2.518 1.636 1.00 92.44 98 ALA A C 1
ATOM 783 O O . ALA A 1 98 ? 11.474 3.077 2.410 1.00 92.44 98 ALA A O 1
ATOM 784 N N . CYS A 1 99 ? 13.561 2.479 1.864 1.00 91.81 99 CYS A N 1
ATOM 785 C CA . CYS A 1 99 ? 14.230 3.048 3.026 1.00 91.81 99 CYS A CA 1
ATOM 786 C C . CYS A 1 99 ? 14.050 4.565 3.169 1.00 91.81 99 CYS A C 1
ATOM 788 O O . CYS A 1 99 ? 14.180 5.069 4.286 1.00 91.81 99 CYS A O 1
ATOM 790 N N . MET A 1 100 ? 13.768 5.281 2.079 1.00 91.50 100 MET A N 1
ATOM 791 C CA . MET A 1 100 ? 13.560 6.733 2.097 1.00 91.50 100 MET A CA 1
ATOM 792 C C . MET A 1 100 ? 12.299 7.127 2.871 1.00 91.50 100 MET A C 1
ATOM 794 O O . MET A 1 100 ? 12.211 8.236 3.379 1.00 91.50 100 MET A O 1
ATOM 798 N N . TRP A 1 101 ? 11.348 6.205 3.005 1.00 90.12 101 TRP A N 1
ATOM 799 C CA . TRP A 1 101 ? 10.044 6.441 3.619 1.00 90.12 101 TRP A CA 1
ATOM 800 C C . TRP A 1 101 ? 9.981 6.032 5.097 1.00 90.12 101 TRP A C 1
ATOM 802 O O . TRP A 1 101 ? 8.898 5.874 5.659 1.00 90.12 101 TRP A O 1
ATOM 812 N N . ARG A 1 102 ? 11.123 5.794 5.751 1.00 88.75 102 ARG A N 1
ATOM 813 C CA . ARG A 1 102 ? 11.140 5.460 7.184 1.00 88.75 102 ARG A CA 1
ATOM 814 C C . ARG A 1 102 ? 10.604 6.618 8.019 1.00 88.75 102 ARG A C 1
ATOM 816 O O . ARG A 1 102 ? 10.983 7.755 7.791 1.00 88.75 102 ARG A O 1
ATOM 823 N N . GLY A 1 103 ? 9.796 6.316 9.035 1.00 85.19 103 GLY A N 1
ATOM 824 C CA . GLY A 1 103 ? 9.203 7.325 9.923 1.00 85.19 103 GLY A CA 1
ATOM 825 C C . GLY A 1 103 ? 7.857 7.875 9.442 1.00 85.19 103 GLY A C 1
ATOM 826 O O . GLY A 1 103 ? 7.351 8.827 10.028 1.00 85.19 103 GLY A O 1
ATOM 827 N N . GLN A 1 104 ? 7.286 7.286 8.391 1.00 87.44 104 GLN A N 1
ATOM 828 C CA . GLN A 1 104 ? 5.915 7.538 7.953 1.00 87.44 104 GLN A CA 1
ATOM 829 C C . GLN A 1 104 ? 4.928 6.641 8.704 1.00 87.44 104 GLN A C 1
ATOM 831 O O . GLN A 1 104 ? 5.264 5.512 9.068 1.00 87.44 104 GLN A O 1
ATOM 836 N N . VAL A 1 105 ? 3.698 7.119 8.892 1.00 87.94 105 VAL A N 1
ATOM 837 C CA . VAL A 1 105 ? 2.605 6.335 9.485 1.00 87.94 105 VAL A CA 1
ATOM 838 C C . VAL A 1 105 ? 2.297 5.109 8.623 1.00 87.94 105 VAL A C 1
ATOM 840 O O . VAL A 1 105 ? 2.107 5.205 7.405 1.00 87.94 105 VAL A O 1
ATOM 843 N N . ALA A 1 106 ? 2.235 3.950 9.278 1.00 85.38 106 ALA A N 1
ATOM 844 C CA . ALA A 1 106 ? 1.766 2.705 8.686 1.00 85.38 106 ALA A CA 1
ATOM 845 C C . ALA A 1 106 ? 0.232 2.628 8.767 1.00 85.38 106 ALA A C 1
ATOM 847 O O . ALA A 1 106 ? -0.323 2.978 9.808 1.00 85.38 106 ALA A O 1
ATOM 848 N N . PRO A 1 107 ? -0.465 2.190 7.705 1.00 89.38 107 PRO A N 1
ATOM 849 C CA . PRO A 1 107 ? -1.900 1.967 7.762 1.00 89.38 107 PRO A CA 1
ATOM 850 C C . PRO A 1 107 ? -2.209 0.719 8.593 1.00 89.38 107 PRO A C 1
ATOM 852 O O . PRO A 1 107 ? -1.458 -0.256 8.557 1.00 89.38 107 PRO A O 1
ATOM 855 N N . ASP A 1 108 ? -3.358 0.713 9.264 1.00 89.94 108 ASP A N 1
ATOM 856 C CA . ASP A 1 108 ? -3.862 -0.476 9.964 1.00 89.94 108 ASP A CA 1
ATOM 857 C C . ASP A 1 108 ? -4.345 -1.567 8.997 1.00 89.94 108 ASP A C 1
ATOM 859 O O . ASP A 1 108 ? -4.297 -2.756 9.315 1.00 89.94 108 ASP A O 1
ATOM 863 N N . LEU A 1 109 ? -4.788 -1.153 7.804 1.00 92.25 109 LEU A N 1
ATOM 864 C CA . LEU A 1 109 ? -5.265 -2.011 6.725 1.00 92.25 109 LEU A CA 1
ATOM 865 C C . LEU A 1 109 ? -4.714 -1.534 5.375 1.00 92.25 109 LEU A C 1
ATOM 867 O O . LEU A 1 109 ? -4.895 -0.377 4.989 1.00 92.25 109 LEU A O 1
ATOM 871 N N . LEU A 1 110 ? -4.096 -2.442 4.620 1.00 92.44 110 LEU A N 1
ATOM 872 C CA . LEU A 1 110 ? -3.590 -2.198 3.273 1.00 92.44 110 LEU A CA 1
ATOM 873 C C . LEU A 1 110 ? -4.386 -3.005 2.245 1.00 92.44 110 LEU A C 1
ATOM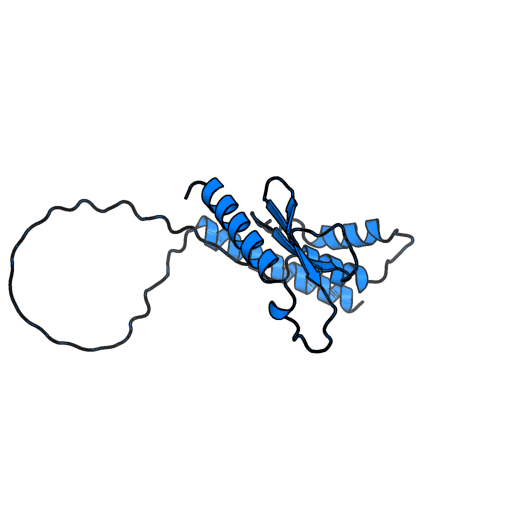 875 O O . LEU A 1 110 ? -4.370 -4.233 2.247 1.00 92.44 110 LEU A O 1
ATOM 879 N N . ILE A 1 111 ? -5.034 -2.305 1.314 1.00 92.62 111 ILE A N 1
ATOM 880 C CA . ILE A 1 111 ? -5.695 -2.919 0.159 1.00 92.62 111 ILE A CA 1
ATOM 881 C C . ILE A 1 111 ? -4.800 -2.717 -1.063 1.00 92.62 111 ILE A C 1
ATOM 883 O O . ILE A 1 111 ? -4.588 -1.590 -1.514 1.00 92.62 111 ILE A O 1
ATOM 887 N N . TYR A 1 112 ? -4.264 -3.808 -1.601 1.00 90.38 112 TYR A N 1
ATOM 888 C CA . TYR A 1 112 ? -3.369 -3.789 -2.751 1.00 90.38 112 TYR A CA 1
ATOM 889 C C . TYR A 1 112 ? -4.069 -4.322 -3.998 1.00 90.38 112 TYR A C 1
ATOM 891 O O . TYR A 1 112 ? -4.479 -5.477 -4.040 1.00 90.38 112 TYR A O 1
ATOM 899 N N . VAL A 1 113 ? -4.183 -3.494 -5.037 1.00 87.81 113 VAL A N 1
ATOM 900 C CA . VAL A 1 113 ? -4.814 -3.893 -6.301 1.00 87.81 113 VAL A CA 1
ATOM 901 C C . VAL A 1 113 ? -3.752 -4.416 -7.267 1.00 87.81 113 VAL A C 1
ATOM 903 O O . VAL A 1 113 ? -2.922 -3.655 -7.766 1.00 87.81 113 VAL A O 1
ATOM 906 N N . MET A 1 114 ? -3.795 -5.714 -7.555 1.00 84.88 114 MET A N 1
ATOM 907 C CA . MET A 1 114 ? -2.857 -6.406 -8.434 1.00 84.88 114 MET A CA 1
ATOM 908 C C . MET A 1 114 ? -3.497 -6.711 -9.790 1.00 84.88 114 MET A C 1
ATOM 910 O O . MET A 1 114 ? -4.623 -7.192 -9.869 1.00 84.88 114 MET A O 1
ATOM 914 N N . ASN A 1 115 ? -2.762 -6.467 -10.875 1.00 82.44 115 ASN A N 1
ATOM 915 C CA . ASN A 1 115 ? -3.179 -6.912 -12.203 1.00 82.44 115 ASN A CA 1
ATOM 916 C C . ASN A 1 115 ? -2.879 -8.402 -12.374 1.00 82.44 115 ASN A C 1
ATOM 918 O O . ASN A 1 115 ? -1.729 -8.806 -12.212 1.00 82.44 115 ASN A O 1
ATOM 922 N N . VAL A 1 116 ? -3.876 -9.180 -12.782 1.00 79.38 116 VAL A N 1
ATOM 923 C CA . VAL A 1 116 ? -3.729 -10.594 -13.146 1.00 79.38 116 VAL A CA 1
ATOM 924 C C . VAL A 1 116 ? -4.142 -10.836 -14.592 1.00 79.38 116 VAL A C 1
ATOM 926 O O . VAL A 1 116 ? -4.900 -10.061 -15.188 1.00 79.38 116 VAL A O 1
ATOM 929 N N . LYS A 1 117 ? -3.588 -11.903 -15.170 1.00 74.00 117 LYS A N 1
ATOM 930 C CA . LYS A 1 117 ? -3.979 -12.385 -16.494 1.00 74.00 117 LYS A CA 1
ATOM 931 C C . LYS A 1 117 ? -5.290 -13.173 -16.374 1.00 74.00 117 LYS A C 1
ATOM 933 O O . LYS A 1 117 ? -5.472 -13.857 -15.372 1.00 74.00 117 LYS A O 1
ATOM 938 N N . PRO A 1 118 ? -6.168 -13.109 -17.386 1.00 63.38 118 PRO A N 1
ATOM 939 C CA . PRO A 1 118 ? -7.474 -13.769 -17.346 1.00 63.38 118 PRO A CA 1
ATOM 940 C C . PRO A 1 118 ? -7.406 -15.307 -17.270 1.00 63.38 118 PRO A C 1
ATOM 942 O O . PRO A 1 118 ? -8.361 -15.919 -16.809 1.00 63.38 118 PRO A O 1
ATOM 945 N N . ASP A 1 119 ? -6.286 -15.923 -17.665 1.00 62.22 119 ASP A N 1
ATOM 946 C CA . ASP A 1 119 ? -6.126 -17.385 -17.756 1.00 62.22 119 ASP A CA 1
ATOM 947 C C . ASP A 1 119 ? -5.496 -18.048 -16.514 1.00 62.22 119 ASP A C 1
ATOM 949 O O . ASP A 1 119 ? -5.019 -19.176 -16.612 1.00 62.22 119 ASP A O 1
ATOM 953 N N . ASP A 1 120 ? -5.434 -17.384 -15.353 1.00 62.72 120 ASP A N 1
ATOM 954 C CA . ASP A 1 120 ? -4.895 -18.004 -14.131 1.00 62.72 120 ASP A CA 1
ATOM 955 C C . ASP A 1 120 ? -5.995 -18.786 -13.371 1.00 62.72 120 ASP A C 1
ATOM 957 O O . ASP A 1 120 ? -6.861 -18.180 -12.732 1.00 62.72 120 ASP A O 1
ATOM 961 N N . PRO A 1 121 ? -6.010 -20.137 -13.419 1.00 54.25 121 PRO A N 1
ATOM 962 C CA . PRO A 1 121 ? -7.091 -20.956 -12.866 1.00 54.25 121 PRO 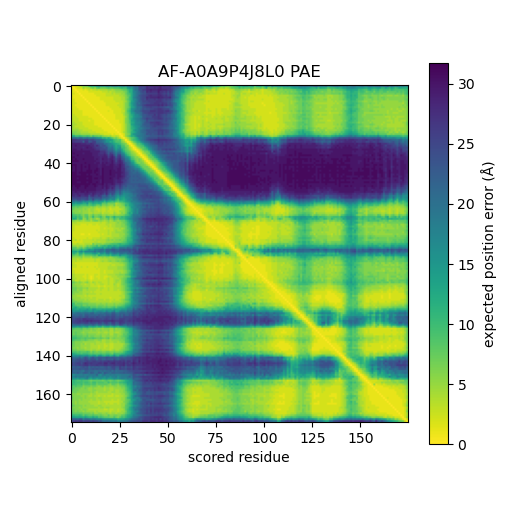A CA 1
ATOM 963 C C . PRO A 1 121 ? -7.091 -21.030 -11.329 1.00 54.25 121 PRO A C 1
ATOM 965 O O . PRO A 1 121 ? -7.991 -21.642 -10.746 1.00 54.25 121 PRO A O 1
ATOM 968 N N . ALA A 1 122 ? -6.098 -20.439 -10.656 1.00 56.75 122 ALA A N 1
ATOM 969 C CA . ALA A 1 122 ? -5.993 -20.441 -9.198 1.00 56.75 122 ALA A CA 1
ATOM 970 C C . ALA A 1 122 ? -6.962 -19.458 -8.502 1.00 56.75 122 ALA A C 1
ATOM 972 O O . ALA A 1 122 ? -7.068 -19.467 -7.276 1.00 56.75 122 ALA A O 1
ATOM 973 N N . ASP A 1 123 ? -7.692 -18.624 -9.249 1.00 60.84 123 ASP A N 1
ATOM 974 C CA . ASP A 1 123 ? -8.264 -17.385 -8.715 1.00 60.84 123 ASP A CA 1
ATOM 975 C C . ASP A 1 123 ? -9.783 -17.419 -8.457 1.00 60.84 123 ASP A C 1
ATOM 977 O O . ASP A 1 123 ? -10.570 -16.672 -9.034 1.00 60.84 123 ASP A O 1
ATOM 981 N N . ARG A 1 124 ? -10.235 -18.316 -7.572 1.00 54.66 124 ARG A N 1
ATOM 982 C CA . ARG A 1 124 ? -11.679 -18.518 -7.316 1.00 54.66 124 ARG A CA 1
ATOM 983 C C . ARG A 1 124 ? -12.365 -17.388 -6.535 1.00 54.66 124 ARG A C 1
ATOM 985 O O . ARG A 1 124 ? -13.594 -17.345 -6.514 1.00 54.66 124 ARG A O 1
ATOM 992 N N . THR A 1 125 ? -11.617 -16.499 -5.881 1.00 63.75 125 THR A N 1
ATOM 993 C CA . THR A 1 125 ? -12.172 -15.459 -4.990 1.00 63.75 125 THR A CA 1
ATOM 994 C C . THR A 1 125 ? -11.803 -14.031 -5.384 1.00 63.75 125 THR A C 1
ATOM 996 O O . THR A 1 125 ? -12.482 -13.106 -4.935 1.00 63.75 125 THR A O 1
ATOM 999 N N . GLY A 1 126 ? -10.757 -13.826 -6.198 1.00 82.00 126 GLY A N 1
ATOM 1000 C CA . GLY A 1 126 ? -10.277 -12.507 -6.635 1.00 82.00 126 GLY A CA 1
ATOM 1001 C C . GLY A 1 126 ? -9.764 -11.591 -5.511 1.00 82.00 126 GLY A C 1
ATOM 1002 O O . GLY A 1 126 ? -9.367 -10.458 -5.779 1.00 82.00 126 GLY A O 1
ATOM 1003 N N . VAL A 1 127 ? -9.781 -12.059 -4.258 1.00 90.56 127 VAL A N 1
ATOM 1004 C CA . VAL A 1 127 ? -9.279 -11.361 -3.070 1.00 90.56 127 VAL A CA 1
ATOM 1005 C C . VAL A 1 127 ? -8.533 -12.361 -2.195 1.00 90.56 127 VAL A C 1
ATOM 1007 O O . VAL A 1 127 ? -9.130 -13.344 -1.746 1.00 90.56 127 VAL A O 1
ATOM 1010 N N . ASP A 1 128 ? -7.260 -12.077 -1.930 1.00 91.88 128 ASP A N 1
ATOM 1011 C CA . ASP A 1 128 ? -6.424 -12.820 -0.989 1.00 91.88 128 ASP A CA 1
ATOM 1012 C C . ASP A 1 128 ? -6.253 -12.004 0.296 1.00 91.88 128 ASP A C 1
ATOM 1014 O O . ASP A 1 128 ? -5.870 -10.834 0.253 1.00 91.88 128 ASP A O 1
ATOM 1018 N N . VAL A 1 129 ? -6.537 -12.618 1.444 1.00 92.81 129 VAL A N 1
ATOM 1019 C CA . VAL A 1 129 ? -6.395 -11.991 2.764 1.00 92.81 129 VAL A CA 1
ATOM 1020 C C . VAL A 1 129 ? -5.135 -12.531 3.427 1.00 92.81 129 VAL A C 1
ATOM 1022 O O . VAL A 1 129 ? -4.982 -13.735 3.619 1.00 92.81 129 VAL A O 1
ATOM 1025 N N . LEU A 1 130 ? -4.223 -11.628 3.752 1.00 92.25 130 LEU A N 1
ATOM 1026 C CA . LEU A 1 130 ? -2.890 -11.882 4.277 1.00 92.25 130 LEU A CA 1
ATOM 1027 C C . LEU A 1 130 ? -2.682 -11.073 5.562 1.00 92.25 130 LEU A C 1
ATOM 1029 O O . LEU A 1 130 ? -3.495 -10.219 5.921 1.00 92.25 130 LEU A O 1
ATOM 1033 N N . ASP A 1 131 ? -1.579 -11.353 6.256 1.00 91.44 131 ASP A N 1
ATOM 1034 C CA . ASP A 1 131 ? -1.165 -10.637 7.471 1.00 91.44 131 ASP A CA 1
ATOM 1035 C C . ASP A 1 131 ? -2.294 -10.511 8.512 1.00 91.44 131 ASP A C 1
ATOM 1037 O O . ASP A 1 131 ? -2.628 -9.429 8.991 1.00 91.44 131 ASP A O 1
ATOM 1041 N N . ASN A 1 132 ? -2.960 -11.634 8.804 1.00 89.62 132 ASN A N 1
ATOM 1042 C CA . ASN A 1 132 ? -4.083 -11.708 9.745 1.00 89.62 132 ASN A CA 1
ATOM 1043 C C . ASN A 1 132 ? -5.215 -10.702 9.453 1.00 89.62 132 ASN A C 1
ATOM 1045 O O . ASN A 1 132 ? -5.832 -10.175 10.375 1.00 89.62 132 ASN A O 1
ATOM 1049 N N . GLY A 1 133 ? -5.479 -10.413 8.176 1.00 90.19 133 GLY A N 1
ATOM 1050 C CA . GLY A 1 133 ? -6.529 -9.479 7.767 1.00 90.19 133 GLY A CA 1
ATOM 1051 C C . GLY A 1 133 ? -6.050 -8.053 7.506 1.00 90.19 133 GLY A C 1
ATOM 1052 O O . GLY A 1 133 ? -6.841 -7.247 7.029 1.00 90.19 133 GLY A O 1
ATOM 1053 N N . LYS A 1 134 ? -4.776 -7.733 7.768 1.00 91.50 134 LYS A N 1
ATOM 1054 C CA . LYS A 1 134 ? -4.212 -6.387 7.564 1.00 91.50 134 LYS A CA 1
ATOM 1055 C C . LYS A 1 134 ? -3.772 -6.112 6.132 1.00 91.50 134 LYS A C 1
ATOM 1057 O O . LYS A 1 134 ? -3.582 -4.954 5.766 1.00 91.50 134 LYS A O 1
ATOM 1062 N N . LEU A 1 135 ? -3.619 -7.146 5.309 1.00 93.06 135 LEU A N 1
ATOM 1063 C CA . LEU A 1 135 ? -3.286 -7.010 3.897 1.00 93.06 135 LEU A CA 1
ATOM 1064 C C . LEU A 1 135 ? -4.322 -7.742 3.049 1.00 93.06 135 LEU A C 1
ATOM 1066 O O . LEU A 1 135 ? -4.450 -8.957 3.125 1.00 93.06 135 LEU A O 1
ATOM 1070 N N . MET A 1 136 ? -5.036 -7.009 2.203 1.00 94.19 136 MET A N 1
ATOM 1071 C CA . MET A 1 136 ? -6.008 -7.567 1.266 1.00 94.19 136 MET A CA 1
ATOM 1072 C C . MET A 1 136 ? -5.526 -7.316 -0.160 1.00 94.19 136 MET A C 1
ATOM 1074 O O . MET A 1 136 ? -5.440 -6.172 -0.604 1.00 94.19 136 MET A O 1
ATOM 1078 N N . VAL A 1 137 ? -5.195 -8.376 -0.891 1.00 92.12 137 VAL A N 1
ATOM 1079 C CA . VAL A 1 137 ? -4.762 -8.294 -2.287 1.00 92.12 137 VAL A CA 1
ATOM 1080 C C . VAL A 1 137 ? -5.964 -8.531 -3.186 1.00 92.12 137 VAL A C 1
ATOM 1082 O O . VAL A 1 137 ? -6.503 -9.630 -3.235 1.00 92.12 137 VAL A O 1
ATOM 1085 N N . VAL A 1 138 ? -6.383 -7.495 -3.902 1.00 91.31 138 VAL A N 1
ATOM 1086 C CA . VAL A 1 138 ? -7.508 -7.527 -4.835 1.00 91.31 138 VAL A CA 1
ATOM 1087 C C . VAL A 1 138 ? -6.964 -7.698 -6.237 1.00 91.31 138 VAL A C 1
ATOM 1089 O O . VAL A 1 138 ? -6.213 -6.861 -6.737 1.00 91.31 138 VAL A O 1
ATOM 1092 N N . LYS A 1 139 ? -7.358 -8.776 -6.894 1.00 86.19 139 LYS A N 1
ATOM 1093 C CA . LYS A 1 139 ? -6.940 -9.072 -8.254 1.00 86.19 139 LYS A CA 1
ATOM 1094 C C . LYS A 1 139 ? -7.914 -8.444 -9.241 1.00 86.19 139 LYS A C 1
ATOM 1096 O O . LYS A 1 139 ? -9.131 -8.578 -9.124 1.00 86.19 139 LYS A O 1
ATOM 1101 N N . ARG A 1 140 ? -7.366 -7.738 -10.226 1.00 82.19 140 ARG A N 1
ATOM 1102 C CA . ARG A 1 140 ? -8.114 -7.179 -11.353 1.00 82.19 140 ARG A CA 1
ATOM 1103 C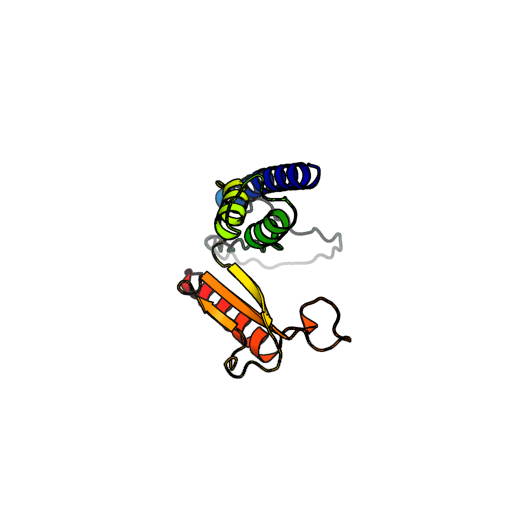 C . ARG A 1 140 ? -7.610 -7.754 -12.665 1.00 82.19 140 ARG A C 1
ATOM 1105 O O . ARG A 1 140 ? -6.402 -7.822 -12.898 1.00 82.19 140 ARG A O 1
ATOM 1112 N N . CYS A 1 141 ? -8.534 -8.140 -13.534 1.00 71.88 141 CYS A N 1
ATOM 1113 C CA . CYS A 1 141 ? -8.197 -8.617 -14.868 1.00 71.88 141 CYS A CA 1
ATOM 1114 C C . CYS A 1 141 ? -7.951 -7.406 -15.770 1.00 71.88 141 CYS A C 1
ATOM 1116 O O . CYS A 1 141 ? -8.835 -6.572 -15.952 1.00 71.88 141 CYS A O 1
ATOM 1118 N N . LYS A 1 142 ? -6.754 -7.295 -16.350 1.00 61.53 142 LYS A N 1
ATOM 1119 C CA . LYS A 1 142 ? -6.487 -6.304 -17.400 1.00 61.53 142 LYS A CA 1
ATOM 1120 C C . LYS A 1 142 ? -6.735 -6.985 -18.747 1.00 61.53 142 LYS A C 1
ATOM 1122 O O . LYS A 1 142 ? -5.852 -7.692 -19.224 1.00 61.53 142 LYS A O 1
ATOM 1127 N N . GLY A 1 143 ? -7.938 -6.835 -19.307 1.00 52.59 143 GLY A N 1
ATOM 1128 C CA . GLY A 1 143 ? -8.357 -7.612 -20.482 1.00 52.59 143 GLY A CA 1
ATOM 1129 C C . GLY A 1 143 ? -9.307 -6.915 -21.451 1.00 52.59 143 GLY A C 1
ATOM 1130 O O . GLY A 1 143 ? -9.099 -7.042 -22.652 1.00 52.59 143 GLY A O 1
ATOM 1131 N N . ASP A 1 144 ? -10.274 -6.123 -20.986 1.00 48.91 144 ASP A N 1
ATOM 1132 C CA . ASP A 1 144 ? -11.134 -5.390 -21.915 1.00 48.91 144 ASP A CA 1
ATOM 1133 C C . ASP A 1 144 ? -10.523 -4.029 -22.232 1.00 48.91 144 ASP A C 1
ATOM 1135 O O . ASP A 1 144 ? -10.495 -3.116 -21.409 1.00 48.91 144 ASP A O 1
ATOM 1139 N N . ALA A 1 145 ? -10.052 -3.871 -23.468 1.00 50.41 145 ALA A N 1
ATOM 1140 C CA . ALA A 1 145 ? -9.577 -2.597 -24.009 1.00 50.41 145 ALA A CA 1
ATOM 1141 C C . ALA A 1 145 ? -10.643 -1.472 -23.971 1.00 50.41 145 ALA A C 1
ATOM 1143 O O . ALA A 1 145 ? -10.329 -0.332 -24.296 1.00 50.41 145 ALA A O 1
ATOM 1144 N N . ALA A 1 146 ? -11.881 -1.795 -23.572 1.00 51.62 146 ALA A N 1
ATOM 1145 C CA . ALA A 1 146 ? -13.013 -0.888 -23.404 1.00 51.62 146 ALA A CA 1
ATOM 1146 C C . ALA A 1 146 ? -13.280 -0.460 -21.945 1.00 51.62 146 ALA A C 1
ATOM 1148 O O . ALA A 1 146 ? -14.110 0.418 -21.725 1.00 51.62 146 ALA A O 1
ATOM 1149 N N . SER A 1 147 ? -12.630 -1.067 -20.943 1.00 54.78 147 SER A N 1
ATOM 1150 C CA . SER A 1 147 ? -12.840 -0.680 -19.541 1.00 54.78 147 SER A CA 1
ATOM 1151 C C . SER A 1 147 ? -11.955 0.509 -19.164 1.00 54.78 147 SER A C 1
ATOM 1153 O O . SER A 1 147 ? -10.725 0.411 -19.203 1.00 54.78 147 SER A O 1
ATOM 1155 N N . GLU A 1 148 ? -12.586 1.624 -18.792 1.00 53.94 148 GLU A N 1
ATOM 1156 C CA . GLU A 1 148 ? -11.924 2.810 -18.246 1.00 53.94 148 GLU A CA 1
ATOM 1157 C C . GLU A 1 148 ? -11.028 2.436 -17.042 1.00 53.94 148 GLU A C 1
ATOM 1159 O O . GLU A 1 148 ? -11.354 1.529 -16.264 1.00 53.94 148 GLU A O 1
ATOM 1164 N N . PRO A 1 149 ? -9.876 3.105 -16.852 1.00 53.16 149 PRO A N 1
ATOM 1165 C CA . PRO A 1 149 ? -8.998 2.854 -15.716 1.00 53.16 149 PRO A CA 1
ATOM 1166 C C . PRO A 1 149 ? -9.712 3.211 -14.400 1.00 53.16 149 PRO A C 1
ATOM 1168 O O . PRO A 1 149 ? -9.748 4.364 -13.985 1.00 53.16 149 PRO A O 1
ATOM 1171 N N . GLY A 1 150 ? -10.262 2.208 -13.712 1.00 58.97 150 GLY A N 1
ATOM 1172 C CA . GLY A 1 150 ? -11.070 2.438 -12.513 1.00 58.97 150 GLY A CA 1
ATOM 1173 C C . GLY A 1 150 ? -11.503 1.162 -11.794 1.00 58.97 150 GLY A C 1
ATOM 1174 O O . GLY A 1 150 ? -10.896 0.108 -11.956 1.00 58.97 150 GLY A O 1
ATOM 1175 N N . TYR A 1 151 ? -12.547 1.259 -10.973 1.00 55.78 151 TYR A N 1
ATOM 1176 C CA . TYR A 1 151 ? -13.152 0.118 -10.273 1.00 55.78 151 TYR A CA 1
ATOM 1177 C C . TYR A 1 151 ? -13.848 -0.861 -11.234 1.00 55.78 151 TYR A C 1
ATOM 1179 O O . TYR A 1 151 ? -14.016 -2.026 -10.884 1.00 55.78 151 TYR A O 1
ATOM 1187 N N . ASP A 1 152 ? -14.174 -0.414 -12.452 1.00 58.47 152 ASP A N 1
ATOM 1188 C CA . ASP A 1 152 ? -14.876 -1.186 -13.488 1.00 58.47 152 ASP A CA 1
ATOM 1189 C C . ASP A 1 152 ? -14.114 -2.435 -13.961 1.00 58.47 152 ASP A C 1
ATOM 1191 O O . ASP A 1 152 ? -14.695 -3.339 -14.551 1.00 58.47 152 ASP A O 1
ATOM 1195 N N . CYS A 1 153 ? -12.814 -2.524 -13.663 1.00 68.75 153 CYS A N 1
ATOM 1196 C CA . CYS A 1 153 ? -11.988 -3.691 -13.981 1.00 68.75 153 CYS A CA 1
ATOM 1197 C C . CYS A 1 153 ? -11.903 -4.735 -12.846 1.00 68.75 153 CYS A C 1
ATOM 1199 O O . CYS A 1 153 ? -11.264 -5.779 -13.015 1.00 68.75 153 CYS A O 1
ATOM 1201 N N . VAL A 1 154 ? -12.519 -4.474 -11.684 1.00 80.69 154 VAL A N 1
ATOM 1202 C CA . VAL A 1 154 ? -12.616 -5.438 -10.578 1.00 80.69 154 VAL A CA 1
ATOM 1203 C C . VAL A 1 154 ? -13.954 -6.164 -10.662 1.00 80.69 154 VAL A C 1
ATOM 1205 O O . VAL A 1 154 ? -15.018 -5.553 -10.703 1.00 80.69 154 VAL A O 1
ATOM 1208 N N . GLN A 1 155 ? -13.908 -7.492 -10.636 1.00 82.25 155 GLN A N 1
ATOM 1209 C CA . GLN A 1 155 ? -15.100 -8.329 -10.725 1.00 82.25 155 GLN A CA 1
ATOM 1210 C C . GLN A 1 155 ? -16.046 -8.097 -9.532 1.00 82.25 155 GLN A C 1
ATOM 1212 O O . GLN A 1 155 ? -15.624 -8.063 -8.374 1.00 82.25 155 GLN A O 1
ATOM 1217 N N . GLY A 1 156 ? -17.355 -8.005 -9.792 1.00 83.88 156 GLY A N 1
ATOM 1218 C CA . GLY A 1 156 ? -18.377 -7.781 -8.758 1.00 83.88 156 GLY A CA 1
ATOM 1219 C C . GLY A 1 156 ? -18.347 -8.777 -7.578 1.00 83.88 156 GLY A C 1
ATOM 1220 O O . GLY A 1 156 ? -18.540 -8.362 -6.433 1.00 83.88 156 GLY A O 1
ATOM 1221 N N . PRO A 1 157 ? -18.092 -10.087 -7.787 1.00 85.44 157 PRO A N 1
ATOM 1222 C CA . PRO A 1 157 ? -17.836 -11.027 -6.692 1.00 85.44 157 PRO A CA 1
ATOM 1223 C C . PRO A 1 157 ? -16.639 -10.647 -5.807 1.00 85.44 157 PRO A C 1
ATOM 1225 O O . PRO A 1 157 ? -16.757 -10.722 -4.584 1.00 85.44 157 PRO A O 1
ATOM 1228 N N . ALA A 1 158 ? -15.531 -10.186 -6.396 1.00 86.88 158 ALA A N 1
ATOM 1229 C CA . ALA A 1 158 ? -14.341 -9.766 -5.656 1.00 86.88 158 ALA A CA 1
ATOM 1230 C C . ALA A 1 158 ? -14.620 -8.508 -4.817 1.00 86.88 158 ALA A C 1
ATOM 1232 O O . ALA A 1 158 ? -14.244 -8.456 -3.650 1.00 86.88 158 ALA A O 1
ATOM 1233 N N . LEU A 1 159 ? -15.373 -7.536 -5.349 1.00 88.75 159 LEU A N 1
ATOM 1234 C CA . LEU A 1 159 ? -15.800 -6.352 -4.587 1.00 88.75 159 LEU A CA 1
ATOM 1235 C C . LEU A 1 159 ? -16.687 -6.713 -3.389 1.00 88.75 159 LEU A C 1
ATOM 1237 O O . LEU A 1 159 ? -16.485 -6.194 -2.292 1.00 88.75 159 LEU A O 1
ATOM 1241 N N . ARG A 1 160 ? -17.646 -7.632 -3.570 1.00 90.69 160 ARG A N 1
ATOM 1242 C CA . ARG A 1 160 ? -18.490 -8.119 -2.464 1.00 90.69 160 ARG A CA 1
ATOM 1243 C C . ARG A 1 160 ? -17.664 -8.828 -1.395 1.00 90.69 160 ARG A C 1
ATOM 1245 O O . ARG A 1 160 ? -17.893 -8.612 -0.208 1.00 90.69 160 ARG A O 1
ATOM 1252 N N . ARG A 1 161 ? -16.693 -9.646 -1.812 1.00 91.94 161 ARG A N 1
ATOM 1253 C CA . ARG A 1 161 ? -15.779 -10.336 -0.898 1.00 91.94 161 ARG A CA 1
ATOM 1254 C C . ARG A 1 161 ? -14.905 -9.350 -0.126 1.00 91.94 161 ARG A C 1
ATOM 1256 O O . ARG A 1 161 ? -14.810 -9.474 1.088 1.00 91.94 161 ARG A O 1
ATOM 1263 N N . LEU A 1 162 ? -14.332 -8.359 -0.806 1.00 93.06 162 LEU A N 1
ATOM 1264 C CA . LEU A 1 162 ? -13.546 -7.300 -0.177 1.00 93.06 162 LEU A CA 1
ATOM 1265 C C . LEU A 1 162 ? -14.374 -6.530 0.858 1.00 93.06 162 LEU A C 1
ATOM 126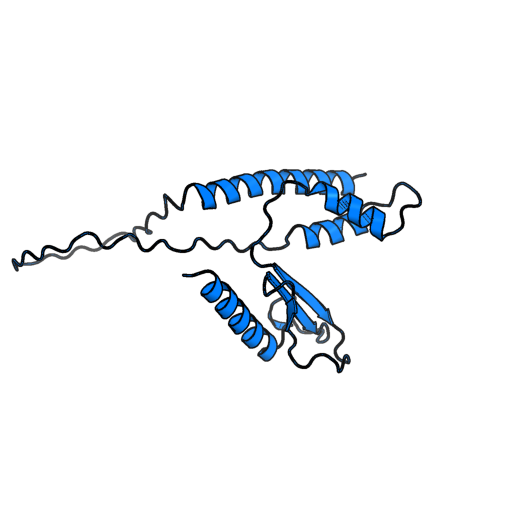7 O O . LEU A 1 162 ? -13.913 -6.331 1.974 1.00 93.06 162 LEU A O 1
ATOM 1271 N N . GLY A 1 163 ? -15.604 -6.136 0.515 1.00 93.25 163 GLY A N 1
ATOM 1272 C CA . GLY A 1 163 ? -16.491 -5.426 1.440 1.00 93.25 163 GLY A CA 1
ATOM 1273 C C . GLY A 1 163 ? -16.808 -6.235 2.699 1.00 93.25 163 GLY A C 1
ATOM 1274 O O . GLY A 1 163 ? -16.803 -5.683 3.797 1.00 93.25 163 GLY A O 1
ATOM 1275 N N . PHE A 1 164 ? -17.023 -7.547 2.552 1.00 94.00 164 PHE A N 1
ATOM 1276 C CA . PHE A 1 164 ? -17.179 -8.452 3.691 1.00 94.00 164 PHE A CA 1
ATOM 1277 C C . PHE A 1 164 ? -15.927 -8.462 4.578 1.00 94.00 164 PHE A C 1
ATOM 1279 O O . PHE A 1 164 ? -16.037 -8.232 5.776 1.00 94.00 164 PHE A O 1
ATOM 1286 N N . GLU A 1 165 ? -14.743 -8.662 3.996 1.00 95.06 165 GLU A N 1
ATOM 1287 C CA . GLU A 1 165 ? -13.483 -8.749 4.747 1.00 95.06 165 GLU A CA 1
ATOM 1288 C C . GLU A 1 165 ? -13.129 -7.445 5.465 1.00 95.06 165 GLU A C 1
ATOM 1290 O O . GLU A 1 165 ? -12.740 -7.461 6.630 1.00 95.06 165 GLU A O 1
ATOM 1295 N N . VAL A 1 166 ? -13.331 -6.297 4.811 1.00 93.88 166 VAL A N 1
ATOM 1296 C CA . VAL A 1 166 ? -13.168 -4.983 5.450 1.00 93.88 166 VAL A CA 1
ATOM 1297 C C . VAL A 1 166 ? -14.145 -4.829 6.620 1.00 93.88 166 VAL A C 1
ATOM 1299 O O . VAL A 1 166 ? -13.766 -4.327 7.676 1.00 93.88 166 VAL A O 1
ATOM 1302 N N . GLY A 1 167 ? -15.391 -5.288 6.465 1.00 92.19 167 GLY A N 1
ATOM 1303 C CA . GLY A 1 167 ? -16.390 -5.269 7.532 1.00 92.19 167 GLY A CA 1
ATOM 1304 C C . GLY A 1 167 ? -16.019 -6.153 8.727 1.00 92.19 167 GLY A C 1
ATOM 1305 O O . GLY A 1 167 ? -16.170 -5.721 9.870 1.00 92.19 167 GLY A O 1
ATOM 1306 N N . GLU A 1 168 ? -15.509 -7.363 8.481 1.00 92.44 168 GLU A N 1
ATOM 1307 C CA . GLU A 1 168 ? -15.001 -8.251 9.536 1.00 92.44 168 GLU A CA 1
ATOM 1308 C C . GLU A 1 168 ? -13.791 -7.637 10.247 1.00 92.44 168 GLU A C 1
ATOM 1310 O O . GLU A 1 168 ? -13.747 -7.631 11.478 1.00 92.44 168 GLU A O 1
ATOM 1315 N N . PHE A 1 1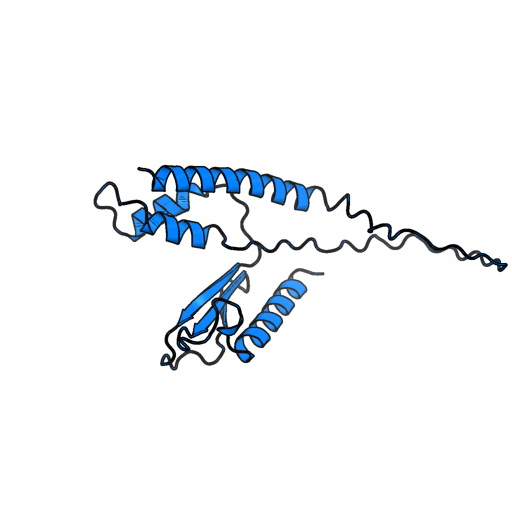69 ? -12.850 -7.060 9.491 1.00 91.88 169 PHE A N 1
ATOM 1316 C CA . PHE A 1 169 ? -11.678 -6.388 10.048 1.00 91.88 169 PHE A CA 1
ATOM 1317 C C . PHE A 1 169 ? -12.080 -5.260 11.001 1.00 91.88 169 PHE A C 1
ATOM 1319 O O . PHE A 1 169 ? -11.602 -5.224 12.133 1.00 91.88 169 PHE A O 1
ATOM 1326 N N . LEU A 1 170 ? -12.985 -4.374 10.570 1.00 89.00 170 LEU A N 1
ATOM 1327 C CA . LEU A 1 170 ? -13.459 -3.252 11.384 1.00 89.00 170 LEU A CA 1
ATOM 1328 C C . LEU A 1 170 ? -14.192 -3.724 12.645 1.00 89.00 170 LEU A C 1
ATOM 1330 O O . LEU A 1 170 ? -13.969 -3.170 13.718 1.00 89.00 170 LEU A O 1
ATOM 1334 N N . ARG A 1 171 ? -15.016 -4.776 12.549 1.00 88.25 171 ARG A N 1
ATOM 1335 C CA . ARG A 1 171 ? -15.722 -5.335 13.713 1.00 88.25 171 ARG A CA 1
ATOM 1336 C C . ARG A 1 171 ? -14.763 -5.972 14.717 1.00 88.25 171 ARG A C 1
ATOM 1338 O O . ARG A 1 171 ? -14.966 -5.853 15.922 1.00 88.25 171 ARG A O 1
ATOM 1345 N N . ALA A 1 172 ? -13.698 -6.611 14.235 1.00 87.19 172 ALA A N 1
ATOM 1346 C CA . ALA A 1 172 ? -12.659 -7.176 15.089 1.00 87.19 172 ALA A CA 1
ATOM 1347 C C . ALA A 1 172 ? -11.872 -6.107 15.872 1.00 87.19 172 ALA A C 1
ATOM 1349 O O . ALA A 1 172 ? -11.320 -6.428 16.922 1.00 87.19 172 ALA A O 1
ATOM 1350 N N . GLN A 1 173 ? -11.848 -4.845 15.414 1.00 80.12 173 GLN A N 1
ATOM 1351 C CA . GLN A 1 173 ? -11.201 -3.739 16.137 1.00 80.12 173 GLN A CA 1
ATOM 1352 C C . GLN A 1 173 ? -12.026 -3.197 17.326 1.00 80.12 173 GLN A C 1
ATOM 1354 O O . GLN A 1 173 ? -11.545 -2.318 18.036 1.00 80.12 173 GLN A O 1
ATOM 1359 N N . GLY A 1 174 ? -13.233 -3.718 17.590 1.00 63.78 174 GLY A N 1
ATOM 1360 C CA . GLY A 1 174 ? -13.988 -3.405 18.813 1.00 63.78 174 GLY A CA 1
ATOM 1361 C C . GLY A 1 174 ? -14.784 -2.095 18.790 1.00 63.78 174 GLY A C 1
ATOM 1362 O O . GLY A 1 174 ? -14.892 -1.441 19.826 1.00 63.78 174 GLY A O 1
ATOM 1363 N N . CYS A 1 175 ? -15.338 -1.720 17.632 1.00 48.03 175 CYS A N 1
ATOM 1364 C CA . CYS A 1 175 ? -16.371 -0.681 17.517 1.00 48.03 175 CYS A CA 1
ATOM 1365 C C . CYS A 1 175 ? -17.778 -1.289 17.535 1.00 48.03 175 CYS A C 1
ATOM 1367 O O . CYS A 1 175 ? -17.980 -2.311 16.837 1.00 48.03 175 CYS A O 1
#